Protein AF-A0A3N5EAZ3-F1 (afdb_monomer_lite)

Secondary structure (DSSP, 8-state):
----S-HHHHHH-----SSHHHHHHHT-HHHHHHHHHHHHTTTTSSS-EEEE-SS-EEEE-SS---SHHHHHHHHHHHHHHHHHHSPPPPPS----------S-PBPTTT--B-SS-EEEETTT--EEEHHHHHHHSS--STT-----EE-

pLDDT: mean 86.38, std 12.79, range [47.06, 96.38]

Radius of gyration: 30.39 Å; chains: 1; bounding box: 55×37×75 Å

Structure (mmCIF, N/CA/C/O backbone):
data_AF-A0A3N5EAZ3-F1
#
_entry.id   AF-A0A3N5EAZ3-F1
#
loop_
_atom_site.group_PDB
_atom_site.id
_atom_site.type_symbol
_atom_site.label_atom_id
_atom_site.label_alt_id
_atom_site.label_comp_id
_atom_site.label_asym_id
_atom_site.label_entity_id
_atom_site.label_seq_id
_atom_site.pdbx_PDB_ins_code
_atom_site.Cartn_x
_atom_site.Cartn_y
_atom_site.Cartn_z
_atom_site.occupancy
_atom_site.B_iso_or_equiv
_atom_site.auth_seq_id
_atom_site.auth_comp_id
_atom_site.auth_asym_id
_atom_site.auth_atom_id
_atom_site.pdbx_PDB_model_num
ATOM 1 N N . ASP A 1 1 ? -15.043 -15.998 3.340 1.00 80.94 1 ASP A N 1
ATOM 2 C CA . ASP A 1 1 ? -13.907 -15.137 3.724 1.00 80.94 1 ASP A CA 1
ATOM 3 C C . ASP A 1 1 ? -12.623 -15.699 3.144 1.00 80.94 1 ASP A C 1
ATOM 5 O O . ASP A 1 1 ? -12.626 -16.847 2.710 1.00 80.94 1 ASP A O 1
ATOM 9 N N . LEU A 1 2 ? -11.592 -14.870 3.000 1.00 87.88 2 LEU A N 1
ATOM 10 C CA . LEU A 1 2 ? -10.329 -15.250 2.366 1.00 87.88 2 LEU A CA 1
ATOM 11 C C . LEU A 1 2 ? -9.256 -15.475 3.431 1.00 87.88 2 LEU A C 1
ATOM 13 O O . LEU A 1 2 ? -9.041 -14.597 4.260 1.00 87.88 2 LEU A O 1
ATOM 17 N N . GLU A 1 3 ? -8.562 -16.607 3.351 1.00 90.75 3 GLU A N 1
ATOM 18 C CA . GLU A 1 3 ? -7.376 -16.889 4.164 1.00 90.75 3 GLU A CA 1
ATOM 19 C C . GLU A 1 3 ? -6.119 -16.380 3.453 1.00 90.75 3 GLU A C 1
ATOM 21 O O . GLU A 1 3 ? -5.963 -16.546 2.234 1.00 90.75 3 GLU A O 1
ATOM 26 N N . ILE A 1 4 ? -5.213 -15.759 4.209 1.00 89.38 4 ILE A N 1
ATOM 27 C CA . ILE A 1 4 ? -3.940 -15.244 3.685 1.00 89.38 4 ILE A CA 1
ATOM 28 C C . ILE A 1 4 ? -2.745 -16.132 4.026 1.00 89.38 4 ILE A C 1
ATOM 30 O O . ILE A 1 4 ? -1.647 -15.881 3.517 1.00 89.38 4 ILE A O 1
ATOM 34 N N . GLY A 1 5 ? -2.953 -17.184 4.824 1.00 87.50 5 GLY A N 1
ATOM 35 C CA . GLY A 1 5 ? -1.929 -18.161 5.190 1.00 87.50 5 GLY A CA 1
ATOM 36 C C . GLY A 1 5 ? -1.148 -17.782 6.448 1.00 87.50 5 GLY A C 1
ATOM 37 O O . GLY A 1 5 ? 0.000 -18.198 6.592 1.00 87.50 5 GLY A O 1
ATOM 38 N N . ASP A 1 6 ? -1.746 -16.981 7.334 1.00 91.00 6 ASP A N 1
ATOM 39 C CA . ASP A 1 6 ? -1.253 -16.730 8.693 1.00 91.00 6 ASP A CA 1
ATOM 40 C C . ASP A 1 6 ? -2.361 -17.156 9.669 1.00 91.00 6 ASP A C 1
ATOM 42 O O . ASP A 1 6 ? -3.319 -16.408 9.854 1.00 91.00 6 ASP A O 1
ATOM 46 N N . PRO A 1 7 ? -2.261 -18.343 10.301 1.00 91.69 7 PRO A N 1
ATOM 47 C CA . PRO A 1 7 ? -3.355 -18.897 11.101 1.00 91.69 7 PRO A CA 1
ATOM 48 C C . PRO A 1 7 ? -3.792 -18.013 12.273 1.00 91.69 7 PRO A C 1
ATOM 50 O O . PRO A 1 7 ? -4.956 -18.038 12.667 1.00 91.69 7 PRO A O 1
ATOM 53 N N . ALA A 1 8 ? -2.869 -17.236 12.850 1.00 91.50 8 ALA A N 1
ATOM 54 C CA . ALA A 1 8 ? -3.196 -16.322 13.938 1.00 91.50 8 ALA A CA 1
ATOM 55 C C . ALA A 1 8 ? -3.982 -15.114 13.417 1.00 91.50 8 ALA A C 1
ATOM 57 O O . ALA A 1 8 ? -4.915 -14.654 14.061 1.00 91.50 8 ALA A O 1
ATOM 58 N N . PHE A 1 9 ? -3.618 -14.592 12.248 1.00 92.75 9 PHE A N 1
ATOM 59 C CA . PHE A 1 9 ? -4.344 -13.505 11.607 1.00 92.75 9 PHE A CA 1
ATOM 60 C C . PHE A 1 9 ? -5.702 -13.955 11.060 1.00 92.75 9 PHE A C 1
ATOM 62 O O . PHE A 1 9 ? -6.700 -13.294 11.322 1.00 92.75 9 PHE A O 1
ATOM 69 N N . ASP A 1 10 ? -5.747 -15.086 10.357 1.00 93.06 10 ASP A N 1
ATOM 70 C CA . ASP A 1 10 ? -6.958 -15.629 9.729 1.00 93.06 10 ASP A CA 1
ATOM 71 C C . ASP A 1 10 ? -8.030 -16.011 10.774 1.00 93.06 10 ASP A C 1
ATOM 73 O O . ASP A 1 10 ? -9.223 -16.014 10.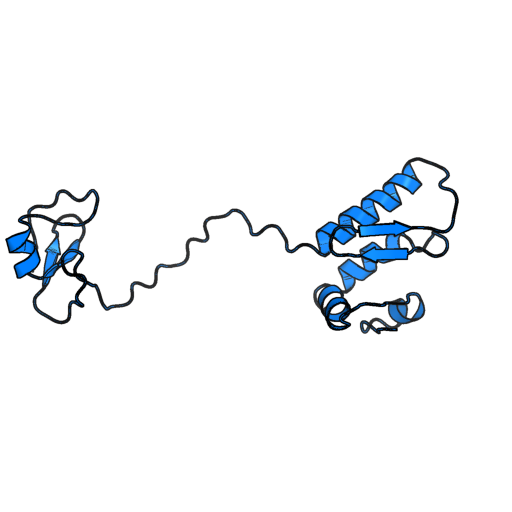477 1.00 93.06 10 ASP A O 1
ATOM 77 N N . LYS A 1 11 ? -7.622 -16.277 12.024 1.00 92.69 11 LYS A N 1
ATOM 78 C CA . LYS A 1 11 ? -8.529 -16.484 13.163 1.00 92.69 11 LYS A CA 1
ATOM 79 C C . LYS A 1 11 ? -9.152 -15.186 13.687 1.00 92.69 11 LYS A C 1
ATOM 81 O O . LYS A 1 11 ? -10.302 -15.196 14.122 1.00 92.69 11 LYS A O 1
ATOM 86 N N . ASP A 1 12 ? -8.385 -14.100 13.689 1.00 91.00 12 ASP A N 1
ATOM 87 C CA . ASP A 1 12 ? -8.757 -12.844 14.350 1.00 91.00 12 ASP A CA 1
ATOM 88 C C . ASP A 1 12 ? -9.409 -11.835 13.386 1.00 91.00 12 ASP A C 1
ATOM 90 O O . ASP A 1 12 ? -10.063 -10.891 13.831 1.00 91.00 12 ASP A O 1
ATOM 94 N N . TYR A 1 13 ? -9.233 -12.010 12.072 1.00 92.75 13 TYR A N 1
ATOM 95 C CA . TYR A 1 13 ? -9.667 -11.056 11.052 1.00 92.75 13 TYR A CA 1
ATOM 96 C C . TYR A 1 13 ? -10.406 -11.736 9.903 1.00 9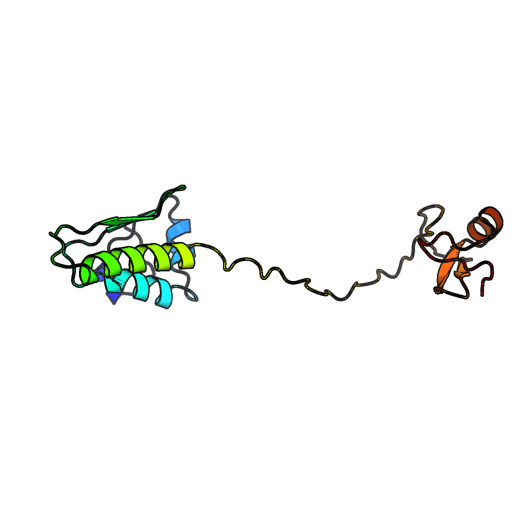2.75 13 TYR A C 1
ATOM 98 O O . TYR A 1 13 ? -10.023 -12.795 9.415 1.00 92.75 13 TYR A O 1
ATOM 106 N N . VAL A 1 14 ? -11.432 -11.051 9.400 1.00 94.00 14 VAL A N 1
ATOM 107 C CA . VAL A 1 14 ? -12.176 -11.460 8.208 1.00 94.00 14 VAL A CA 1
ATOM 108 C C . VAL A 1 14 ? -11.727 -10.624 7.015 1.00 94.00 14 VAL A C 1
ATOM 110 O O . VAL A 1 14 ? -11.914 -9.407 7.003 1.00 94.00 14 VAL A O 1
ATOM 113 N N . ILE A 1 15 ? -11.186 -11.271 5.978 1.00 93.12 15 ILE A N 1
ATOM 114 C CA . ILE A 1 15 ? -10.811 -10.596 4.729 1.00 93.12 15 ILE A CA 1
ATOM 115 C C . ILE A 1 15 ? -11.846 -10.870 3.641 1.00 93.12 15 ILE A C 1
ATOM 117 O O . ILE A 1 15 ? -12.186 -12.016 3.332 1.00 93.12 15 ILE A O 1
ATOM 121 N N . LYS A 1 16 ? -12.297 -9.788 3.003 1.00 93.56 16 LYS A N 1
ATOM 122 C CA . LYS A 1 16 ? -13.174 -9.810 1.830 1.00 93.56 16 LYS A CA 1
ATOM 123 C C . LYS A 1 16 ? -12.558 -8.946 0.738 1.00 93.56 16 LYS A C 1
ATOM 125 O O . LYS A 1 16 ? -12.097 -7.843 1.009 1.00 93.56 16 LYS A O 1
ATOM 130 N N . ALA A 1 17 ? -12.535 -9.454 -0.490 1.00 90.88 17 ALA A N 1
ATOM 131 C CA . ALA A 1 17 ? -12.037 -8.713 -1.641 1.00 90.88 17 ALA A CA 1
ATOM 132 C C . ALA A 1 17 ? -12.724 -9.169 -2.926 1.00 90.88 17 ALA A C 1
ATOM 134 O O . ALA A 1 17 ? -12.919 -10.368 -3.142 1.00 90.88 17 ALA A O 1
ATOM 135 N N . THR A 1 18 ? -13.001 -8.204 -3.799 1.00 88.31 18 THR A N 1
ATOM 136 C CA . THR A 1 18 ? -13.559 -8.429 -5.131 1.00 88.31 18 THR A CA 1
ATOM 137 C C . THR A 1 18 ? -12.706 -7.660 -6.144 1.00 88.31 18 THR A C 1
ATOM 139 O O . THR A 1 18 ? -12.736 -6.432 -6.131 1.00 88.31 18 THR A O 1
ATOM 142 N N . PRO A 1 19 ? -11.922 -8.338 -7.004 1.00 89.50 19 PRO A N 1
ATOM 143 C CA . PRO A 1 19 ? -11.728 -9.789 -7.073 1.00 89.50 19 PRO A CA 1
ATOM 144 C C . PRO A 1 19 ? -10.879 -10.333 -5.907 1.00 89.50 19 PRO A C 1
ATOM 146 O O . PRO A 1 19 ? -10.004 -9.645 -5.383 1.00 89.50 19 PRO A O 1
ATOM 149 N N . SER A 1 20 ? -11.060 -11.609 -5.550 1.00 86.44 20 SER A N 1
ATOM 150 C CA . SER A 1 20 ? -10.310 -12.271 -4.463 1.00 86.44 20 SER A CA 1
ATOM 151 C C . SER A 1 20 ? -8.792 -12.311 -4.692 1.00 86.44 20 SER A C 1
ATOM 153 O O . SER A 1 20 ? -8.011 -12.320 -3.739 1.00 86.44 20 SER A O 1
ATOM 155 N N . ALA A 1 21 ? -8.356 -12.261 -5.956 1.00 84.50 21 ALA A N 1
ATOM 156 C CA . ALA A 1 21 ? -6.950 -12.131 -6.336 1.00 84.50 21 ALA A CA 1
ATOM 157 C C . ALA A 1 21 ? -6.283 -10.872 -5.748 1.00 84.50 21 ALA A C 1
ATOM 159 O O . ALA A 1 21 ? -5.076 -10.874 -5.506 1.00 84.50 21 ALA A O 1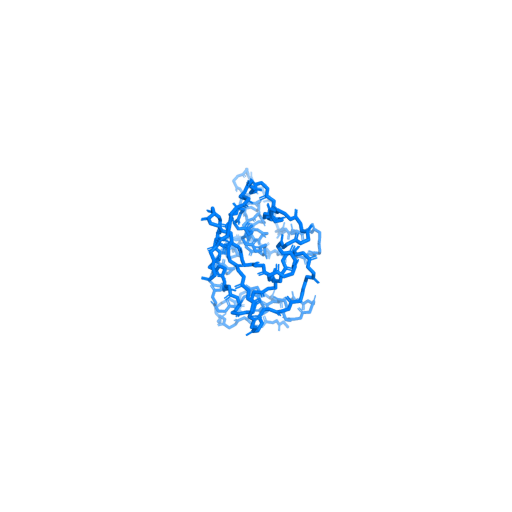
ATOM 160 N N . LEU A 1 22 ? -7.056 -9.813 -5.474 1.00 84.81 22 LEU A N 1
ATOM 161 C CA . LEU A 1 22 ? -6.540 -8.586 -4.878 1.00 84.81 22 LEU A CA 1
ATOM 162 C C . LEU A 1 22 ? -6.032 -8.829 -3.453 1.00 84.81 22 LEU A C 1
ATOM 164 O O . LEU A 1 22 ? -4.904 -8.451 -3.152 1.00 84.81 22 LEU A O 1
ATOM 168 N N . ALA A 1 23 ? -6.796 -9.541 -2.616 1.00 88.12 23 ALA A N 1
ATOM 169 C CA . ALA A 1 23 ? -6.350 -9.899 -1.268 1.00 88.12 23 ALA A CA 1
ATOM 170 C C . ALA A 1 23 ? -5.062 -10.735 -1.301 1.00 88.12 23 ALA A C 1
ATOM 172 O O . ALA A 1 23 ? -4.128 -10.454 -0.557 1.00 88.12 23 ALA A O 1
ATOM 173 N N . ARG A 1 24 ? -4.963 -11.705 -2.222 1.00 86.75 24 ARG A N 1
ATOM 174 C CA . ARG A 1 24 ? -3.753 -12.537 -2.374 1.00 86.75 24 ARG A CA 1
ATOM 175 C C . ARG A 1 24 ? -2.523 -11.733 -2.791 1.00 86.75 24 ARG A C 1
ATOM 177 O O . ARG A 1 24 ? -1.419 -12.053 -2.368 1.00 86.75 24 ARG A O 1
ATOM 184 N N . ARG A 1 25 ? -2.702 -10.696 -3.614 1.00 84.81 25 ARG A N 1
ATOM 185 C CA . ARG A 1 25 ? -1.615 -9.800 -4.032 1.00 84.81 25 ARG A CA 1
ATOM 186 C C . ARG A 1 25 ? -1.172 -8.870 -2.903 1.00 84.81 25 ARG A C 1
ATOM 188 O O . ARG A 1 25 ? 0.020 -8.637 -2.749 1.00 84.81 25 ARG A O 1
ATOM 195 N N . VAL A 1 26 ? -2.124 -8.344 -2.134 1.00 86.25 26 VAL A N 1
ATOM 196 C CA . VAL A 1 26 ? -1.858 -7.472 -0.979 1.00 86.25 26 VAL A CA 1
ATOM 197 C C . VAL A 1 26 ? -1.128 -8.247 0.121 1.00 86.25 26 VAL A C 1
ATOM 199 O O . VAL A 1 26 ? -0.135 -7.763 0.652 1.00 86.25 26 VAL A O 1
ATOM 202 N N . PHE A 1 27 ? -1.560 -9.476 0.407 1.00 89.69 27 PHE A N 1
ATOM 203 C CA . PHE A 1 27 ? -0.969 -10.349 1.425 1.00 89.69 27 PHE A CA 1
ATOM 204 C C . PHE A 1 27 ? -0.082 -11.454 0.828 1.00 89.69 27 PHE A C 1
ATOM 206 O O . PHE A 1 27 ? -0.048 -12.581 1.337 1.00 89.69 27 PHE A O 1
ATOM 213 N N . SER A 1 28 ? 0.646 -11.139 -0.250 1.00 89.50 28 SER A N 1
ATOM 214 C CA . SER A 1 28 ? 1.650 -12.050 -0.808 1.00 89.50 28 SER A CA 1
ATOM 215 C C . SER A 1 28 ? 2.733 -12.361 0.237 1.00 89.50 28 SER A C 1
ATOM 217 O O . SER A 1 28 ? 2.958 -11.532 1.121 1.00 89.50 28 SER A O 1
ATOM 219 N N . PRO A 1 29 ? 3.426 -13.515 0.172 1.00 87.81 29 PRO A N 1
ATOM 220 C CA . PRO A 1 29 ? 4.406 -13.912 1.189 1.00 87.81 29 PRO A CA 1
ATOM 221 C C . PRO A 1 29 ? 5.424 -12.817 1.547 1.00 87.81 29 PRO A C 1
ATOM 223 O O . PRO A 1 29 ? 5.639 -12.557 2.728 1.00 87.81 29 PRO A O 1
ATOM 226 N N . ASP A 1 30 ? 5.943 -12.105 0.544 1.00 87.00 30 ASP A N 1
ATOM 227 C CA . ASP A 1 30 ? 6.956 -11.052 0.724 1.00 87.00 30 ASP A CA 1
ATOM 228 C C . ASP A 1 30 ? 6.415 -9.780 1.400 1.00 87.00 30 ASP A C 1
ATOM 230 O O . ASP A 1 30 ? 7.172 -8.970 1.926 1.00 87.00 30 ASP A O 1
ATOM 234 N N . ARG A 1 31 ? 5.091 -9.586 1.384 1.00 88.69 31 ARG A N 1
ATOM 235 C CA . ARG A 1 31 ? 4.409 -8.365 1.847 1.00 88.69 31 ARG A CA 1
ATOM 236 C C . ARG A 1 31 ? 3.515 -8.591 3.063 1.00 88.69 31 ARG A C 1
ATOM 238 O O . ARG A 1 31 ? 3.109 -7.639 3.730 1.00 88.69 31 ARG A O 1
ATOM 245 N N . ARG A 1 32 ? 3.200 -9.854 3.359 1.00 90.81 32 ARG A N 1
ATOM 246 C CA . ARG A 1 32 ? 2.207 -10.271 4.352 1.00 90.81 32 ARG A CA 1
ATOM 247 C C . ARG A 1 32 ? 2.499 -9.714 5.737 1.00 90.81 32 ARG A C 1
ATOM 249 O O . ARG A 1 32 ? 1.597 -9.170 6.365 1.00 90.81 32 ARG A O 1
ATOM 256 N N . LEU A 1 33 ? 3.746 -9.825 6.198 1.00 91.25 33 LEU A N 1
ATOM 257 C CA . LEU A 1 33 ? 4.143 -9.372 7.534 1.00 91.25 33 LEU A CA 1
ATOM 258 C C . LEU A 1 33 ? 3.896 -7.873 7.725 1.00 91.25 33 LEU A C 1
ATOM 260 O O . LEU A 1 33 ? 3.400 -7.453 8.771 1.00 91.25 33 LEU A O 1
ATOM 264 N N . GLU A 1 34 ? 4.195 -7.068 6.705 1.00 90.69 34 GLU A N 1
ATOM 265 C CA . GLU A 1 34 ? 3.957 -5.631 6.752 1.00 90.69 34 GLU A CA 1
ATOM 266 C C . GLU A 1 34 ? 2.463 -5.297 6.751 1.00 90.69 34 GLU A C 1
ATOM 268 O O . GLU A 1 34 ? 2.016 -4.531 7.608 1.00 90.69 34 GLU A O 1
ATOM 273 N N . GLY A 1 35 ? 1.680 -5.925 5.868 1.00 91.00 35 GLY A N 1
ATOM 274 C CA . GLY A 1 35 ? 0.225 -5.753 5.841 1.00 91.00 35 GLY A CA 1
ATOM 275 C C . GLY A 1 35 ? -0.427 -6.111 7.182 1.00 91.00 35 GLY A C 1
ATOM 276 O O . GLY A 1 35 ? -1.198 -5.324 7.732 1.00 91.00 35 GLY A O 1
ATOM 277 N N . ILE A 1 36 ? -0.050 -7.256 7.764 1.00 93.25 36 ILE A N 1
ATOM 278 C CA . ILE A 1 36 ? -0.524 -7.704 9.084 1.00 93.25 36 ILE A CA 1
ATOM 279 C C . ILE A 1 36 ? -0.150 -6.698 10.176 1.00 93.25 36 ILE A C 1
ATOM 281 O O . ILE A 1 36 ? -0.983 -6.368 11.021 1.00 93.25 36 ILE A O 1
ATOM 285 N N . ARG A 1 37 ? 1.090 -6.193 10.175 1.00 92.69 37 ARG A N 1
ATOM 286 C CA . ARG A 1 37 ? 1.568 -5.213 11.163 1.00 92.69 37 ARG A CA 1
ATOM 287 C C . ARG A 1 37 ? 0.738 -3.930 11.135 1.00 92.69 37 ARG A C 1
ATOM 289 O O . ARG A 1 37 ? 0.419 -3.409 12.201 1.00 92.69 37 ARG A O 1
ATOM 296 N N . ILE A 1 38 ? 0.394 -3.431 9.946 1.00 92.38 38 ILE A N 1
ATOM 297 C CA . ILE A 1 38 ? -0.417 -2.215 9.787 1.00 92.38 38 ILE A CA 1
ATOM 298 C C . ILE A 1 38 ? -1.823 -2.438 10.352 1.00 92.38 38 ILE A C 1
ATOM 300 O O . ILE A 1 38 ? -2.268 -1.655 11.190 1.00 92.38 38 ILE A O 1
ATOM 304 N N . VAL A 1 39 ? -2.485 -3.537 9.974 1.00 92.19 39 VAL A N 1
ATOM 305 C CA . VAL A 1 39 ? -3.844 -3.860 10.446 1.00 92.19 39 VAL A CA 1
ATOM 306 C C . VAL A 1 39 ? -3.871 -4.072 11.963 1.00 92.19 39 VAL A C 1
ATOM 308 O O . VAL A 1 39 ? -4.719 -3.515 12.662 1.00 92.19 39 VAL A O 1
ATOM 311 N N . ARG A 1 40 ? -2.888 -4.798 12.512 1.00 93.38 40 ARG A N 1
ATOM 312 C CA . ARG A 1 40 ? -2.797 -5.086 13.953 1.00 93.38 40 ARG A CA 1
ATOM 313 C C . ARG A 1 40 ? -2.543 -3.855 14.825 1.00 93.38 40 ARG A C 1
ATOM 315 O O . ARG A 1 40 ? -2.722 -3.965 16.037 1.00 93.38 40 ARG A O 1
ATOM 322 N N . ARG A 1 41 ? -2.183 -2.689 14.270 1.00 91.38 41 ARG A N 1
ATOM 323 C CA . ARG A 1 41 ? -2.124 -1.443 15.062 1.00 91.38 41 ARG A CA 1
ATOM 324 C C . ARG A 1 41 ? -3.466 -1.088 15.679 1.00 91.38 41 ARG A C 1
ATOM 326 O O . ARG A 1 41 ? -3.492 -0.509 16.757 1.00 91.38 41 ARG A O 1
ATOM 333 N N . LEU A 1 42 ? -4.560 -1.454 15.015 1.00 92.31 42 LEU A N 1
ATOM 334 C CA . LEU A 1 42 ? -5.902 -1.144 15.491 1.00 92.31 42 LEU A CA 1
ATOM 335 C C . LEU A 1 42 ? -6.514 -2.268 16.334 1.00 92.31 42 LEU A C 1
ATOM 337 O O . LEU A 1 42 ? -7.676 -2.171 16.705 1.00 92.31 42 LEU A O 1
ATOM 341 N N . ARG A 1 43 ? -5.750 -3.310 16.698 1.00 91.50 43 ARG A N 1
ATOM 342 C CA . ARG A 1 43 ? -6.262 -4.466 17.465 1.00 91.50 43 ARG A CA 1
ATOM 343 C C . ARG A 1 43 ? -6.872 -4.104 18.823 1.00 91.50 43 ARG A C 1
ATOM 345 O O . ARG A 1 43 ? -7.610 -4.901 19.383 1.00 91.50 43 ARG A O 1
ATOM 352 N N . SER A 1 44 ? -6.484 -2.963 19.394 1.00 91.00 44 SER A N 1
ATOM 353 C CA . SER A 1 44 ? -7.000 -2.475 20.676 1.00 91.00 44 SER A CA 1
ATOM 354 C C . SER A 1 44 ? -8.350 -1.772 20.548 1.00 91.00 44 SER A C 1
ATOM 356 O O . SER A 1 44 ? -8.960 -1.468 21.568 1.00 91.00 44 SER A O 1
ATOM 358 N N . TYR A 1 45 ? -8.791 -1.481 19.323 1.00 92.94 45 TYR A N 1
ATOM 359 C CA . TYR A 1 45 ? -10.067 -0.833 19.052 1.00 92.94 45 TYR A CA 1
ATOM 360 C C . TYR A 1 45 ? -11.170 -1.874 18.871 1.00 92.94 45 TYR A C 1
ATOM 362 O O . TYR A 1 45 ? -10.919 -3.012 18.472 1.00 92.94 45 TYR A O 1
ATOM 370 N N . VAL A 1 46 ? -12.410 -1.471 19.134 1.00 91.81 46 VAL A N 1
ATOM 371 C CA . VAL A 1 46 ? -13.585 -2.322 18.921 1.00 91.81 46 VAL A CA 1
ATOM 372 C C . VAL A 1 46 ? -13.923 -2.384 17.430 1.00 91.81 46 VAL A C 1
ATOM 374 O O . VAL A 1 46 ? -14.230 -1.361 16.815 1.00 91.81 46 VAL A O 1
ATOM 377 N N . GLU A 1 47 ? -13.878 -3.595 16.871 1.00 90.94 47 GLU A N 1
ATOM 378 C CA . GLU A 1 47 ? -14.242 -3.917 15.481 1.00 90.94 47 GLU A CA 1
ATOM 379 C C . GLU A 1 47 ? -13.629 -2.970 14.425 1.00 90.94 47 GLU A C 1
ATOM 381 O O . GLU A 1 47 ? -14.351 -2.326 13.652 1.00 90.94 47 GLU A O 1
ATOM 386 N N . PRO A 1 48 ? -12.287 -2.857 14.371 1.00 93.94 48 PRO A N 1
ATOM 387 C CA . PRO A 1 48 ? -11.624 -2.015 13.391 1.00 93.94 48 PRO A CA 1
ATOM 388 C C . PRO A 1 48 ? -11.869 -2.557 11.980 1.00 93.94 48 PRO A C 1
ATOM 390 O O . PRO A 1 48 ? -11.644 -3.732 11.693 1.00 93.94 48 PRO A O 1
ATOM 393 N N . THR A 1 49 ? -12.305 -1.685 11.078 1.00 94.38 49 THR A N 1
ATOM 394 C CA . THR A 1 49 ? -12.576 -2.024 9.681 1.00 94.38 49 THR A CA 1
ATOM 395 C C . THR A 1 49 ? -11.690 -1.192 8.768 1.00 94.38 49 THR A C 1
ATOM 397 O O . THR A 1 49 ? -11.691 0.035 8.850 1.00 94.38 49 THR A O 1
ATOM 400 N N . PHE A 1 50 ? -10.974 -1.865 7.868 1.00 93.25 50 PHE A N 1
ATOM 401 C CA . PHE A 1 50 ? -10.303 -1.245 6.729 1.00 93.25 50 PHE A CA 1
ATOM 402 C C . PHE A 1 50 ? -11.138 -1.519 5.485 1.00 93.25 50 PHE A C 1
ATOM 404 O O . PHE A 1 50 ? -11.333 -2.676 5.114 1.00 93.25 50 PHE A O 1
ATOM 411 N N . ASN A 1 51 ? -11.623 -0.462 4.844 1.00 92.25 51 ASN A N 1
ATOM 412 C CA . ASN A 1 51 ? -12.278 -0.552 3.550 1.00 92.25 51 ASN A CA 1
ATOM 413 C C . ASN A 1 51 ? -11.424 0.149 2.495 1.00 92.25 51 ASN A C 1
ATOM 415 O O . ASN A 1 51 ? -10.938 1.258 2.719 1.00 92.25 51 ASN A O 1
ATOM 419 N N . LEU A 1 52 ? -11.239 -0.514 1.360 1.00 88.75 52 LEU A N 1
ATOM 420 C CA . LEU A 1 52 ? -10.495 -0.001 0.221 1.00 88.75 52 LEU A CA 1
ATOM 421 C C . LEU A 1 52 ? -11.408 -0.038 -0.997 1.00 88.75 52 LEU A C 1
ATOM 423 O O . LEU A 1 52 ? -11.871 -1.109 -1.393 1.00 88.75 52 LEU A O 1
ATOM 427 N N . ASP A 1 53 ? -11.591 1.118 -1.617 1.00 87.06 53 ASP A N 1
ATOM 428 C CA . ASP A 1 53 ? -12.198 1.243 -2.935 1.00 87.06 53 ASP A CA 1
ATOM 429 C C . ASP A 1 53 ? -11.209 1.896 -3.920 1.00 87.06 53 ASP A C 1
ATOM 431 O O . ASP A 1 53 ? -10.021 2.057 -3.634 1.00 87.06 53 ASP A O 1
ATOM 435 N N . SER A 1 54 ? -11.669 2.220 -5.129 1.00 83.00 54 SER A N 1
ATOM 436 C CA . SER A 1 54 ? -10.827 2.815 -6.175 1.00 83.00 54 SER A CA 1
ATOM 437 C C . SER A 1 54 ? -10.358 4.249 -5.889 1.00 83.00 54 SER A C 1
ATOM 439 O O . SER A 1 54 ? -9.495 4.749 -6.604 1.00 83.00 54 SER A O 1
ATOM 441 N N . GLN A 1 55 ? -10.951 4.932 -4.912 1.00 87.19 55 GLN A N 1
ATOM 442 C CA . GLN A 1 55 ? -10.730 6.349 -4.613 1.00 87.19 55 GLN A CA 1
ATOM 443 C C . GLN A 1 55 ? -10.259 6.593 -3.179 1.00 87.19 55 GLN A C 1
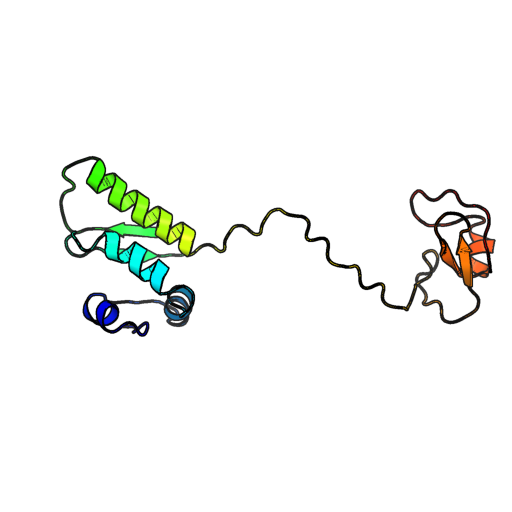ATOM 445 O O . GLN A 1 55 ? -9.629 7.617 -2.917 1.00 87.19 55 GLN A O 1
ATOM 450 N N . SER A 1 56 ? -10.557 5.685 -2.250 1.00 89.25 56 SER A N 1
ATOM 451 C CA . SER A 1 56 ? -10.356 5.922 -0.830 1.00 89.25 56 SER A CA 1
ATOM 452 C C . SER A 1 56 ? -9.911 4.683 -0.054 1.00 89.25 56 SER A C 1
ATOM 454 O O . SER A 1 56 ? -10.261 3.541 -0.363 1.00 89.25 56 SER A O 1
ATOM 456 N N . VAL A 1 57 ? -9.139 4.947 1.002 1.00 91.56 57 VAL A N 1
ATOM 457 C CA . VAL A 1 57 ? -8.933 4.029 2.122 1.00 91.56 57 VAL A CA 1
ATOM 458 C C . VAL A 1 57 ? -9.699 4.603 3.301 1.00 91.56 57 VAL A C 1
ATOM 460 O O . VAL A 1 57 ? -9.377 5.690 3.780 1.00 91.56 57 VAL A O 1
ATOM 463 N N . THR A 1 58 ? -10.694 3.866 3.780 1.00 93.94 58 THR A N 1
ATOM 464 C CA . THR A 1 58 ? -11.480 4.243 4.954 1.00 93.94 58 THR A CA 1
ATOM 465 C C . THR A 1 58 ? -11.132 3.324 6.118 1.00 93.94 58 THR A C 1
ATOM 467 O O . THR A 1 58 ? -11.201 2.101 5.998 1.00 93.94 58 THR A O 1
ATOM 470 N N . VAL A 1 59 ? -10.788 3.920 7.258 1.00 95.31 59 VAL A N 1
ATOM 471 C CA . VAL A 1 59 ? -10.561 3.217 8.524 1.00 95.31 59 VAL A CA 1
ATOM 472 C C . VAL A 1 59 ? -11.659 3.611 9.499 1.00 95.31 59 VAL A C 1
ATOM 474 O O . VAL A 1 59 ? -11.854 4.793 9.768 1.00 95.31 59 VAL A O 1
ATOM 477 N N . MET A 1 60 ? -12.375 2.621 10.023 1.00 94.19 60 MET A N 1
ATOM 478 C CA . MET A 1 60 ? -13.475 2.823 10.968 1.00 94.19 60 MET A CA 1
ATOM 479 C C . MET A 1 60 ? -13.267 1.988 12.223 1.00 94.19 60 MET A C 1
ATOM 481 O O . MET A 1 60 ? -12.757 0.873 12.151 1.00 94.19 60 MET A O 1
ATOM 485 N N . VAL A 1 61 ? -13.714 2.510 13.361 1.00 94.69 61 VAL A N 1
ATOM 486 C CA . VAL A 1 61 ? -13.755 1.807 14.649 1.00 94.69 61 VAL A CA 1
ATOM 487 C C . VAL A 1 61 ? -15.121 2.036 15.289 1.00 94.69 61 VAL A C 1
ATOM 489 O O . VAL A 1 61 ? -15.720 3.096 15.103 1.00 94.69 61 VAL A O 1
ATOM 492 N N . ARG A 1 62 ? -15.631 1.066 16.052 1.00 93.06 62 ARG A N 1
ATOM 493 C CA . ARG A 1 62 ? -16.928 1.170 16.745 1.00 93.06 62 ARG A CA 1
ATOM 494 C C . ARG A 1 62 ? -16.779 1.684 18.177 1.00 93.06 62 ARG A C 1
ATOM 496 O O . ARG A 1 62 ? -17.316 1.106 19.117 1.00 93.06 62 ARG A O 1
ATOM 503 N N . GLN A 1 63 ? -16.032 2.770 18.351 1.00 91.12 63 GLN A N 1
ATOM 504 C CA . GLN A 1 63 ? -15.858 3.421 19.649 1.00 91.12 63 GLN A CA 1
ATOM 505 C C . GLN A 1 63 ? -15.684 4.932 19.503 1.00 91.12 63 GLN A C 1
ATOM 507 O O . GLN A 1 63 ? -15.321 5.426 18.437 1.00 91.12 63 GLN A O 1
ATOM 512 N N . VAL A 1 64 ? -15.917 5.655 20.597 1.00 91.69 64 VAL A N 1
ATOM 513 C CA . VAL A 1 64 ? -15.632 7.090 20.690 1.00 91.69 64 VAL A CA 1
ATOM 514 C C . VAL A 1 64 ? -14.135 7.290 20.900 1.00 91.69 64 VAL A C 1
ATOM 516 O O . VAL A 1 64 ? -13.552 6.649 21.776 1.00 91.69 64 VAL A O 1
ATOM 519 N N . LEU A 1 65 ? -13.541 8.183 20.108 1.00 92.81 65 LEU A N 1
ATOM 520 C CA . LEU A 1 65 ? -12.145 8.583 20.256 1.00 92.81 65 LEU A CA 1
ATOM 521 C C . LEU A 1 65 ? -12.005 9.543 21.438 1.00 92.81 65 LEU A C 1
ATOM 523 O O . LEU A 1 65 ? -12.772 10.501 21.553 1.00 92.81 65 LEU A O 1
ATOM 527 N N . ARG A 1 66 ? -11.048 9.275 22.323 1.00 92.81 66 ARG A N 1
ATOM 528 C CA . ARG A 1 66 ? -10.892 10.006 23.593 1.00 92.81 66 ARG A CA 1
ATOM 529 C C . ARG A 1 66 ? -9.940 11.186 23.498 1.00 92.81 66 ARG A C 1
ATOM 531 O O . ARG A 1 66 ? -10.114 12.166 24.215 1.00 92.81 66 ARG A O 1
ATOM 538 N N . ASP A 1 67 ? -8.943 11.078 22.632 1.00 94.75 67 ASP A N 1
ATOM 539 C CA . ASP A 1 67 ? -7.886 12.066 22.491 1.00 94.75 67 ASP A CA 1
ATOM 540 C C . ASP A 1 67 ? -7.326 12.106 21.060 1.00 94.75 67 ASP A C 1
ATOM 542 O O . ASP A 1 67 ? -7.681 11.313 20.181 1.00 94.75 67 ASP A O 1
ATOM 546 N N . GLU A 1 68 ? -6.440 13.073 20.825 1.00 95.25 68 GLU A N 1
ATOM 547 C CA . GLU A 1 68 ? -5.756 13.257 19.547 1.00 95.25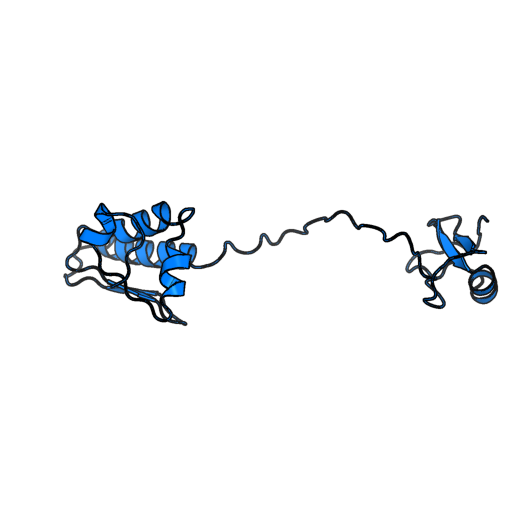 68 GLU A CA 1
ATOM 548 C C . GLU A 1 68 ? -4.855 12.065 19.189 1.00 95.25 68 GLU A C 1
ATOM 550 O O . GLU A 1 68 ? -4.692 11.750 18.013 1.00 95.25 68 GLU A O 1
ATOM 555 N N . THR A 1 69 ? -4.306 11.350 20.174 1.00 94.19 69 THR A N 1
ATOM 556 C CA . THR A 1 69 ? -3.416 10.204 19.929 1.00 94.19 69 THR A CA 1
ATOM 557 C C . THR A 1 69 ? -4.185 9.041 19.309 1.00 94.19 69 THR A C 1
ATOM 559 O O . THR A 1 69 ? -3.699 8.406 18.365 1.00 94.19 69 THR A O 1
ATOM 562 N N . GLU A 1 70 ? -5.404 8.780 19.784 1.00 93.44 70 GLU A N 1
ATOM 563 C CA . GLU A 1 70 ? -6.295 7.787 19.183 1.00 93.44 70 GLU A CA 1
ATOM 564 C C . GLU A 1 70 ? -6.645 8.169 17.737 1.00 93.44 70 GLU A C 1
ATOM 566 O O . GLU A 1 70 ? -6.464 7.362 16.821 1.00 93.44 70 GLU A O 1
ATOM 571 N N . LEU A 1 71 ? -7.036 9.426 17.496 1.00 93.62 71 LEU A N 1
ATOM 572 C CA . LEU A 1 71 ? -7.318 9.924 16.145 1.00 93.62 71 LEU A CA 1
ATOM 573 C C . LEU A 1 71 ? -6.105 9.781 15.213 1.00 93.62 71 LEU A C 1
ATOM 575 O O . LEU A 1 71 ? -6.218 9.254 14.102 1.00 93.62 71 LEU A O 1
ATOM 579 N N . MET A 1 72 ? -4.926 10.185 15.678 1.00 95.56 72 MET A N 1
ATOM 580 C CA . MET A 1 72 ? -3.685 10.069 14.917 1.00 95.56 72 MET A CA 1
ATOM 581 C C . MET A 1 72 ? -3.296 8.613 14.663 1.00 95.56 72 MET A C 1
ATOM 583 O O . MET A 1 72 ? -2.695 8.310 13.632 1.00 95.56 72 MET A O 1
ATOM 587 N N . THR A 1 73 ? -3.669 7.685 15.545 1.00 94.19 73 THR A N 1
ATOM 588 C CA . THR A 1 73 ? -3.464 6.248 15.323 1.00 94.19 73 THR A CA 1
ATOM 589 C C . THR A 1 73 ? -4.275 5.755 14.124 1.00 94.19 73 THR A C 1
ATOM 591 O O . THR A 1 73 ? -3.726 5.050 13.274 1.00 94.19 73 THR A O 1
ATOM 594 N N . LEU A 1 74 ? -5.541 6.172 14.002 1.00 94.38 74 LEU A N 1
ATOM 595 C CA . LEU A 1 74 ? -6.389 5.840 12.851 1.00 94.38 74 LEU A CA 1
ATOM 596 C C . LEU A 1 74 ? -5.840 6.453 11.557 1.00 94.38 74 LEU A C 1
ATOM 598 O O . LEU A 1 74 ? -5.706 5.748 10.556 1.00 94.38 74 LEU A O 1
ATOM 602 N N . ILE A 1 75 ? -5.461 7.735 11.589 1.00 94.31 75 ILE A N 1
ATOM 603 C CA . ILE A 1 75 ? -4.898 8.446 10.428 1.00 94.31 75 ILE A CA 1
ATOM 604 C C . ILE A 1 75 ? -3.609 7.772 9.951 1.00 94.31 75 ILE A C 1
ATOM 606 O O . ILE A 1 75 ? -3.451 7.492 8.762 1.00 94.31 75 ILE A O 1
ATOM 610 N N . ASN A 1 76 ? -2.694 7.463 10.870 1.00 94.62 76 ASN A N 1
ATOM 611 C CA . ASN A 1 76 ? -1.435 6.807 10.530 1.00 94.62 76 ASN A CA 1
ATOM 612 C C . ASN A 1 76 ? -1.653 5.377 10.021 1.00 94.62 76 ASN A C 1
ATOM 614 O O . ASN A 1 76 ? -0.936 4.942 9.124 1.00 94.62 76 ASN A O 1
ATOM 618 N N . ALA A 1 77 ? -2.633 4.644 10.556 1.00 93.94 77 ALA A N 1
ATOM 619 C CA . ALA A 1 77 ? -2.984 3.322 10.046 1.00 93.94 77 ALA A CA 1
ATOM 620 C C . ALA A 1 77 ? -3.541 3.396 8.614 1.00 93.94 77 ALA A C 1
ATOM 622 O O . ALA A 1 77 ? -3.101 2.631 7.758 1.00 93.94 77 ALA A O 1
ATOM 623 N N . ALA A 1 78 ? -4.439 4.348 8.331 1.00 93.50 78 ALA A N 1
ATOM 624 C CA . ALA A 1 78 ? -4.972 4.581 6.989 1.00 93.50 78 ALA A CA 1
ATOM 625 C C . ALA A 1 78 ? -3.866 4.970 5.996 1.00 93.50 78 ALA A C 1
ATOM 627 O O . ALA A 1 78 ? -3.757 4.375 4.924 1.00 93.50 78 ALA A O 1
ATOM 628 N N . ARG A 1 79 ? -3.008 5.926 6.376 1.00 92.88 79 ARG A N 1
ATOM 629 C CA . ARG A 1 79 ? -1.887 6.399 5.553 1.00 92.88 79 ARG A CA 1
ATOM 630 C C . ARG A 1 79 ? -0.900 5.282 5.246 1.00 92.88 79 ARG A C 1
ATOM 632 O O . ARG A 1 79 ? -0.537 5.098 4.090 1.00 92.88 79 ARG A O 1
ATOM 639 N N . ASP A 1 80 ? -0.464 4.546 6.264 1.00 92.50 80 ASP A N 1
ATOM 640 C CA . ASP A 1 80 ? 0.528 3.489 6.085 1.00 92.50 80 ASP A CA 1
ATOM 641 C C . ASP A 1 80 ? -0.061 2.328 5.267 1.00 92.50 80 ASP A C 1
ATOM 643 O O . ASP A 1 80 ? 0.641 1.753 4.439 1.00 92.50 80 ASP A O 1
ATOM 647 N N . PHE A 1 81 ? -1.358 2.026 5.420 1.00 91.75 81 PHE A N 1
ATOM 648 C CA . PHE A 1 81 ? -2.036 1.040 4.575 1.00 91.75 81 PHE A CA 1
ATOM 649 C C . PHE A 1 81 ? -2.139 1.509 3.119 1.00 91.75 81 PHE A C 1
ATOM 651 O O . PHE A 1 81 ? -1.835 0.745 2.208 1.00 91.75 81 PHE A O 1
ATOM 658 N N . ALA A 1 82 ? -2.496 2.774 2.880 1.00 89.81 82 ALA A N 1
ATOM 659 C CA . ALA A 1 82 ? -2.520 3.351 1.537 1.00 89.81 82 ALA A CA 1
ATOM 660 C C . ALA A 1 82 ? -1.126 3.336 0.886 1.00 89.81 82 ALA A C 1
ATOM 662 O O . ALA A 1 82 ? -0.979 2.883 -0.247 1.00 89.81 82 ALA A O 1
ATOM 663 N N . ALA A 1 83 ? -0.095 3.763 1.620 1.00 87.62 83 ALA A N 1
ATOM 664 C CA . ALA A 1 83 ? 1.291 3.749 1.158 1.00 87.62 83 ALA A CA 1
ATOM 665 C C . ALA A 1 83 ? 1.788 2.329 0.869 1.00 87.62 83 ALA A C 1
ATOM 667 O O . ALA A 1 83 ? 2.490 2.120 -0.112 1.00 87.62 83 ALA A O 1
ATOM 668 N N . PHE A 1 84 ? 1.385 1.350 1.682 1.00 87.94 84 PHE A N 1
ATOM 669 C CA . PHE A 1 84 ? 1.661 -0.057 1.425 1.00 87.94 84 PHE A CA 1
ATOM 670 C C . PHE A 1 84 ? 1.025 -0.518 0.110 1.00 87.94 84 PHE A C 1
ATOM 672 O O . PHE A 1 84 ? 1.672 -1.202 -0.674 1.00 87.94 84 PHE A O 1
ATOM 679 N N . LEU A 1 85 ? -0.235 -0.169 -0.159 1.00 85.38 85 LEU A N 1
ATOM 680 C CA . LEU A 1 85 ? -0.937 -0.601 -1.373 1.00 85.38 85 LEU A CA 1
ATOM 681 C C . LEU A 1 85 ? -0.360 0.004 -2.653 1.00 85.38 85 LEU A C 1
ATOM 683 O O . LEU A 1 85 ? -0.353 -0.664 -3.692 1.00 85.38 85 LEU A O 1
ATOM 687 N N . LEU A 1 86 ? 0.109 1.245 -2.579 1.00 78.81 86 LEU A N 1
ATOM 688 C CA . LEU A 1 86 ? 0.749 1.914 -3.698 1.00 78.81 86 LEU A CA 1
ATOM 689 C C . LEU A 1 86 ? 2.126 1.277 -3.949 1.00 78.81 86 LEU A C 1
ATOM 691 O O . LEU A 1 86 ? 2.877 1.043 -3.001 1.00 78.81 86 LEU A O 1
ATOM 695 N N . PRO A 1 87 ? 2.492 0.972 -5.208 1.00 65.31 87 PRO A N 1
ATOM 696 C CA . PRO A 1 87 ? 3.882 0.661 -5.501 1.00 65.31 87 PRO A CA 1
ATOM 697 C C . PRO A 1 87 ? 4.741 1.834 -5.009 1.00 65.31 87 PRO A C 1
ATOM 699 O O . PRO A 1 87 ? 4.291 2.984 -5.117 1.00 65.31 87 PRO A O 1
ATOM 702 N N . PRO A 1 88 ? 5.951 1.579 -4.470 1.00 58.84 88 PRO A N 1
ATOM 703 C CA . PRO A 1 88 ? 6.867 2.669 -4.177 1.00 58.84 88 PRO A CA 1
ATOM 704 C C . PRO A 1 88 ? 6.945 3.529 -5.439 1.00 58.84 88 PRO A C 1
ATOM 706 O O . PRO A 1 88 ? 6.986 2.951 -6.535 1.00 58.84 88 PRO A O 1
ATOM 709 N N . PRO A 1 89 ? 6.879 4.870 -5.322 1.00 54.31 89 PRO A N 1
ATOM 710 C CA . PRO A 1 89 ? 6.993 5.724 -6.490 1.00 54.31 89 PRO A CA 1
ATOM 711 C C . PRO A 1 89 ? 8.210 5.231 -7.256 1.00 54.31 89 PRO A C 1
ATOM 713 O O . PRO A 1 89 ? 9.280 5.093 -6.654 1.00 54.31 89 PRO A O 1
ATOM 716 N N . ALA A 1 90 ? 8.011 4.852 -8.528 1.00 53.50 90 ALA A N 1
ATOM 717 C CA . ALA A 1 90 ? 9.112 4.451 -9.387 1.00 53.50 90 ALA A CA 1
ATOM 718 C C . ALA A 1 90 ? 10.168 5.523 -9.180 1.00 53.50 90 ALA A C 1
ATOM 720 O O . ALA A 1 90 ? 9.842 6.703 -9.347 1.00 53.50 90 ALA A O 1
ATOM 721 N N . ALA A 1 91 ? 11.337 5.132 -8.660 1.00 52.16 91 ALA A N 1
ATOM 722 C CA . ALA A 1 91 ? 12.371 6.090 -8.329 1.00 52.16 91 ALA A CA 1
ATOM 723 C C . ALA A 1 91 ? 12.490 6.998 -9.548 1.00 52.16 91 ALA A C 1
ATOM 725 O O . ALA A 1 91 ? 12.729 6.501 -10.650 1.00 52.16 91 ALA A O 1
ATOM 726 N N . ILE A 1 92 ? 12.191 8.291 -9.385 1.00 49.38 92 ILE A N 1
ATOM 727 C CA . ILE A 1 92 ? 12.409 9.262 -10.450 1.00 49.38 92 ILE A CA 1
ATOM 728 C C . ILE A 1 92 ? 13.926 9.315 -10.567 1.00 49.38 92 ILE A C 1
ATOM 730 O O . ILE A 1 92 ? 14.615 10.014 -9.834 1.00 49.38 92 ILE A O 1
ATOM 734 N N . GLY A 1 93 ? 14.440 8.426 -11.395 1.00 57.50 93 GLY A N 1
ATOM 735 C CA . GLY A 1 93 ? 15.827 8.053 -11.481 1.00 57.50 93 GLY A CA 1
ATOM 736 C C . GLY A 1 93 ? 16.020 7.549 -12.890 1.00 57.50 93 GLY A C 1
ATOM 737 O O . GLY A 1 93 ? 15.298 6.671 -13.363 1.00 57.50 93 GLY A O 1
ATOM 738 N N . ILE A 1 94 ? 16.960 8.165 -13.590 1.00 56.88 94 ILE A N 1
ATOM 739 C CA . ILE A 1 94 ? 17.386 7.696 -14.898 1.00 56.88 94 ILE A CA 1
ATOM 740 C C . ILE A 1 94 ? 18.045 6.343 -14.646 1.00 56.88 94 ILE A C 1
ATOM 742 O O . ILE A 1 94 ? 19.154 6.278 -14.118 1.00 56.88 94 ILE A O 1
ATOM 746 N N . VAL A 1 95 ? 17.348 5.258 -14.978 1.00 56.03 95 VAL A N 1
ATOM 747 C CA . VAL A 1 95 ? 17.983 3.948 -15.068 1.00 56.03 95 VAL A CA 1
ATOM 748 C C . VAL A 1 95 ? 18.860 4.010 -16.311 1.00 56.03 95 VAL A C 1
ATOM 750 O O . VAL A 1 95 ? 18.368 3.969 -17.437 1.00 56.03 95 VAL A O 1
ATOM 753 N N . LEU A 1 96 ? 20.164 4.194 -16.109 1.00 54.97 96 LEU A N 1
ATOM 754 C CA . LEU A 1 96 ? 21.159 4.011 -17.159 1.00 54.97 96 LEU A CA 1
ATOM 755 C C . LEU A 1 96 ? 21.246 2.508 -17.441 1.00 54.97 96 LEU A C 1
ATOM 757 O O . LEU A 1 96 ? 22.091 1.809 -16.890 1.00 54.97 96 LEU A O 1
ATOM 761 N N . GLU A 1 97 ? 20.322 1.996 -18.251 1.00 51.41 97 GLU A N 1
ATOM 762 C CA . GLU A 1 97 ? 20.488 0.680 -18.856 1.00 51.41 97 GLU A CA 1
ATOM 763 C C . GLU A 1 97 ? 21.663 0.723 -19.836 1.00 51.41 97 GLU A C 1
ATOM 765 O O . GLU A 1 97 ? 21.857 1.696 -20.574 1.00 51.41 97 GLU A O 1
ATOM 770 N N . GLU A 1 98 ? 22.452 -0.350 -19.862 1.00 49.53 98 GLU A N 1
ATOM 771 C CA . GLU A 1 98 ? 23.435 -0.542 -20.919 1.00 49.53 98 GLU A CA 1
ATOM 772 C C . GLU A 1 98 ? 22.694 -0.626 -22.254 1.00 49.53 98 GLU A C 1
ATOM 774 O O . GLU A 1 98 ? 21.968 -1.586 -22.528 1.00 49.53 98 GLU A O 1
ATOM 779 N N . VAL A 1 99 ? 22.883 0.388 -23.101 1.00 52.06 99 VAL A N 1
ATOM 780 C CA . VAL A 1 99 ? 22.413 0.358 -24.484 1.00 52.06 99 VAL A CA 1
ATOM 781 C C . VAL A 1 99 ? 23.071 -0.842 -25.155 1.00 52.06 99 VAL A C 1
ATOM 783 O O . VAL A 1 99 ? 24.236 -0.796 -25.553 1.00 52.06 99 VAL A O 1
ATOM 786 N N . ARG A 1 100 ? 22.318 -1.935 -25.299 1.00 47.06 100 ARG A N 1
ATOM 787 C CA . ARG A 1 100 ? 22.701 -3.043 -26.170 1.00 47.06 100 ARG A CA 1
ATOM 788 C C . ARG A 1 100 ? 22.641 -2.518 -27.595 1.00 47.06 100 ARG A C 1
ATOM 790 O O . ARG A 1 100 ? 21.588 -2.534 -28.232 1.00 47.06 100 ARG A O 1
ATOM 797 N N . VAL A 1 101 ? 23.774 -2.017 -28.082 1.00 50.81 101 VAL A N 1
ATOM 798 C CA . VAL A 1 101 ? 23.954 -1.673 -29.490 1.00 50.81 101 VAL A CA 1
ATOM 799 C C . VAL A 1 101 ? 23.769 -2.969 -30.271 1.00 50.81 101 VAL A C 1
ATOM 801 O O . VAL A 1 101 ? 24.670 -3.801 -30.353 1.00 50.81 101 VAL A O 1
ATOM 804 N N . SER A 1 102 ? 22.560 -3.179 -30.791 1.00 49.94 102 SER A N 1
ATOM 805 C CA . SER A 1 102 ? 22.288 -4.281 -31.705 1.00 49.94 102 SER A CA 1
ATOM 806 C C . SER A 1 102 ? 23.238 -4.125 -32.888 1.00 49.94 102 SER A C 1
ATOM 808 O O . SER A 1 102 ? 23.302 -3.054 -33.489 1.00 49.94 102 SER A O 1
ATOM 810 N N . GLY A 1 103 ? 24.006 -5.172 -33.202 1.00 52.72 103 GLY A N 1
ATOM 811 C CA . GLY A 1 103 ? 25.097 -5.167 -34.188 1.00 52.72 103 GLY A CA 1
ATOM 812 C C . GLY A 1 103 ? 24.699 -4.886 -35.645 1.00 52.72 103 GLY A C 1
ATOM 813 O O . GLY A 1 103 ? 25.495 -5.127 -36.545 1.00 52.72 103 GLY A O 1
ATOM 814 N N . ALA A 1 104 ? 23.494 -4.375 -35.891 1.00 57.03 104 ALA A N 1
ATOM 815 C CA . ALA A 1 104 ? 23.019 -3.899 -37.179 1.00 57.03 104 ALA A CA 1
ATOM 816 C C . ALA A 1 104 ? 22.928 -2.368 -37.134 1.00 57.03 104 ALA A C 1
ATOM 818 O O . ALA A 1 104 ? 21.860 -1.796 -36.921 1.00 57.03 104 ALA A O 1
ATOM 819 N N . ALA A 1 105 ? 24.067 -1.691 -37.291 1.00 74.12 105 ALA A N 1
ATOM 820 C CA . ALA A 1 105 ? 24.058 -0.243 -37.448 1.00 74.12 105 ALA A CA 1
ATOM 821 C C . ALA A 1 105 ? 23.306 0.110 -38.743 1.00 74.12 105 ALA A C 1
ATOM 823 O O . ALA A 1 105 ? 23.668 -0.353 -39.825 1.00 74.12 105 ALA A O 1
ATOM 824 N N . ALA A 1 106 ? 22.242 0.900 -38.630 1.00 87.31 106 ALA A N 1
ATOM 825 C CA . ALA A 1 106 ? 21.547 1.473 -39.775 1.00 87.31 106 ALA A CA 1
ATOM 826 C C . ALA A 1 106 ? 22.230 2.775 -40.204 1.00 87.31 106 ALA A C 1
ATOM 828 O O . ALA A 1 106 ? 22.773 3.512 -39.377 1.00 87.31 106 ALA A O 1
ATOM 829 N N . CYS A 1 107 ? 22.190 3.088 -41.498 1.00 89.81 107 CYS A N 1
ATOM 830 C CA . CYS A 1 107 ? 22.690 4.370 -41.975 1.00 89.81 107 CYS A CA 1
ATOM 831 C C . CYS A 1 107 ? 21.795 5.508 -41.495 1.00 89.81 107 CYS A C 1
ATOM 833 O O . CYS A 1 107 ? 20.606 5.492 -41.800 1.00 89.81 107 CYS A O 1
ATOM 835 N N . PRO A 1 108 ? 22.341 6.538 -40.824 1.00 90.62 108 PRO A N 1
ATOM 836 C CA . PRO A 1 108 ? 21.544 7.672 -40.358 1.00 90.62 108 PRO A CA 1
ATOM 837 C C . PRO A 1 108 ? 20.980 8.529 -41.504 1.00 90.62 108 PRO A C 1
ATOM 839 O O . PRO A 1 108 ? 20.195 9.435 -41.252 1.00 90.62 108 PRO A O 1
ATOM 842 N N . VAL A 1 109 ? 21.391 8.274 -42.752 1.00 92.50 109 VAL A N 1
ATOM 843 C CA . VAL A 1 109 ? 20.900 8.974 -43.946 1.00 92.50 109 VAL A CA 1
ATOM 844 C C . VAL A 1 109 ? 19.737 8.222 -44.595 1.00 92.50 109 VAL A C 1
ATOM 846 O O . VAL A 1 109 ? 18.711 8.829 -44.872 1.00 92.50 109 VAL A O 1
ATOM 849 N N . CYS A 1 110 ? 19.877 6.913 -44.841 1.00 92.00 110 CYS A N 1
ATOM 850 C CA . CYS A 1 110 ? 18.865 6.133 -45.568 1.00 92.00 110 CYS A CA 1
ATOM 851 C C . CYS A 1 110 ? 18.067 5.141 -44.708 1.00 92.00 110 CYS A C 1
ATOM 853 O O . CYS A 1 110 ? 17.110 4.552 -45.196 1.00 92.00 110 CYS A O 1
ATOM 855 N N . GLY A 1 111 ? 18.456 4.915 -43.452 1.00 88.62 111 GLY A N 1
ATOM 856 C CA . GLY A 1 111 ? 17.809 3.963 -42.543 1.00 88.62 111 GLY A CA 1
ATOM 857 C C . GLY A 1 111 ? 18.103 2.484 -42.826 1.00 88.62 111 GLY A C 1
ATOM 858 O O . GLY A 1 111 ? 17.710 1.630 -42.036 1.00 88.62 111 GLY A O 1
ATOM 859 N N . THR A 1 112 ? 18.811 2.154 -43.910 1.00 89.12 112 THR A N 1
ATOM 860 C CA . THR A 1 112 ? 19.117 0.765 -44.287 1.00 89.12 112 THR A CA 1
ATOM 861 C C . THR A 1 112 ? 20.267 0.181 -43.462 1.00 89.12 112 THR A C 1
ATOM 863 O O . THR A 1 112 ? 21.219 0.887 -43.116 1.00 89.12 112 THR A O 1
ATOM 866 N N . SER A 1 113 ? 20.188 -1.122 -43.174 1.00 86.44 113 SER A N 1
ATOM 867 C CA . SER A 1 113 ? 21.220 -1.895 -42.469 1.00 86.44 113 SER A CA 1
ATOM 868 C C . SER A 1 113 ? 22.564 -1.895 -43.205 1.00 86.44 113 SER A C 1
ATOM 870 O O . SER A 1 113 ? 22.614 -2.082 -44.421 1.00 86.44 113 SER A O 1
ATOM 872 N N . MET A 1 114 ? 23.656 -1.736 -42.457 1.00 81.69 114 MET A N 1
ATOM 873 C CA . MET A 1 114 ? 25.022 -1.767 -42.979 1.00 81.69 114 MET A CA 1
ATOM 874 C C . MET A 1 114 ? 25.594 -3.176 -42.950 1.00 81.69 114 MET A C 1
ATOM 876 O O . MET A 1 114 ? 26.188 -3.605 -41.962 1.00 81.69 114 MET A O 1
ATOM 880 N N . SER A 1 115 ? 25.440 -3.902 -44.052 1.00 72.31 115 SER A N 1
ATOM 881 C CA . SER A 1 115 ? 25.999 -5.248 -44.187 1.00 72.31 115 SER A CA 1
ATOM 882 C C . SER A 1 115 ? 27.386 -5.262 -44.842 1.00 72.31 115 SER A C 1
ATOM 884 O O . SER A 1 115 ? 28.194 -6.121 -44.492 1.00 72.31 115 SER A O 1
ATOM 886 N N . ARG A 1 116 ? 27.696 -4.326 -45.760 1.00 70.19 116 ARG A N 1
ATOM 887 C CA . ARG A 1 116 ? 28.994 -4.182 -46.462 1.00 70.19 116 ARG A CA 1
ATOM 888 C C . ARG A 1 116 ? 29.199 -2.742 -46.957 1.00 70.19 116 ARG A C 1
ATOM 890 O O . ARG A 1 116 ? 28.225 -2.040 -47.195 1.00 70.19 116 ARG A O 1
ATOM 897 N N . GLY A 1 117 ? 30.455 -2.325 -47.150 1.00 75.38 117 GLY A N 1
ATOM 898 C CA . GLY A 1 117 ? 30.787 -1.068 -47.842 1.00 75.38 117 GLY A CA 1
ATOM 899 C C . GLY A 1 117 ? 30.330 0.203 -47.117 1.00 75.38 117 GLY A C 1
ATOM 900 O O . GLY A 1 117 ? 29.579 1.008 -47.670 1.00 75.38 117 GLY A O 1
ATOM 901 N N . PHE A 1 118 ? 30.776 0.392 -45.875 1.00 88.81 118 PHE A N 1
ATOM 902 C CA . PHE A 1 118 ? 30.489 1.592 -45.091 1.00 88.81 118 PHE A CA 1
ATOM 903 C C . PHE A 1 118 ? 31.785 2.311 -44.705 1.00 88.81 118 PHE A C 1
ATOM 905 O O . PHE A 1 118 ? 32.843 1.701 -44.604 1.00 88.81 118 PHE A O 1
ATOM 912 N N . VAL A 1 119 ? 31.674 3.612 -44.469 1.00 92.94 119 VAL A N 1
ATOM 913 C CA . VAL A 1 119 ? 32.724 4.467 -43.917 1.00 92.94 119 VAL A CA 1
ATOM 914 C C . VAL A 1 119 ? 32.300 4.936 -42.532 1.00 92.94 119 VAL A C 1
ATOM 916 O O . VAL A 1 119 ? 31.111 4.962 -42.210 1.00 92.94 119 VAL A O 1
ATOM 919 N N . ARG A 1 120 ? 33.245 5.330 -41.686 1.00 93.12 120 ARG A N 1
ATOM 920 C CA . ARG A 1 120 ? 32.960 5.909 -40.369 1.00 93.12 120 ARG A CA 1
ATOM 921 C C . ARG A 1 120 ? 33.418 7.352 -40.326 1.00 93.12 120 ARG A C 1
ATOM 923 O O . ARG A 1 120 ? 34.524 7.659 -40.757 1.00 93.12 120 ARG A O 1
ATOM 930 N N . CYS A 1 121 ? 32.597 8.223 -39.745 1.00 94.62 121 CYS A N 1
ATOM 931 C CA . CYS A 1 121 ? 33.017 9.588 -39.442 1.00 94.62 121 CYS A CA 1
ATOM 932 C C . CYS A 1 121 ? 34.299 9.561 -38.595 1.00 94.62 121 CYS A C 1
ATOM 934 O O . CYS A 1 121 ? 34.354 8.854 -37.586 1.00 94.62 121 CYS A O 1
ATOM 936 N N . GLU A 1 122 ? 35.310 10.342 -38.975 1.00 96.06 122 GLU A N 1
ATOM 937 C CA . GLU A 1 122 ? 36.565 10.429 -38.218 1.00 96.06 122 GLU A CA 1
ATOM 938 C C . GLU A 1 122 ? 36.320 10.948 -36.787 1.00 96.06 122 GLU A C 1
ATOM 940 O O . GLU A 1 122 ? 36.934 10.470 -35.839 1.00 96.06 122 GLU A O 1
ATOM 945 N N . SER A 1 123 ? 35.355 11.862 -36.613 1.00 94.56 123 SER A N 1
ATOM 946 C CA . SER A 1 123 ? 35.078 12.521 -35.329 1.00 94.56 123 SER A CA 1
ATOM 947 C C . SER A 1 123 ? 34.219 11.697 -34.365 1.00 94.56 123 SER A C 1
ATOM 949 O O . SER A 1 123 ? 34.556 11.583 -33.193 1.00 94.56 123 SER A O 1
ATOM 951 N N . CYS A 1 124 ? 33.082 11.156 -34.819 1.00 92.75 124 CYS A N 1
ATOM 952 C CA . CYS A 1 124 ? 32.110 10.482 -33.937 1.00 92.75 124 CYS A CA 1
ATOM 953 C C . CYS A 1 124 ? 31.975 8.979 -34.193 1.00 92.75 124 CYS A C 1
ATOM 955 O O . CYS A 1 124 ? 31.168 8.318 -33.544 1.00 92.75 124 CYS A O 1
ATOM 957 N N . ARG A 1 125 ? 32.717 8.438 -35.168 1.00 92.25 125 ARG A N 1
ATOM 958 C CA . ARG A 1 125 ? 32.700 7.023 -35.574 1.00 92.25 125 ARG A CA 1
ATOM 959 C C . ARG A 1 125 ? 31.346 6.489 -36.046 1.00 92.25 125 ARG A C 1
ATOM 961 O O . ARG A 1 125 ? 31.264 5.305 -36.368 1.00 92.25 125 ARG A O 1
ATOM 968 N N . THR A 1 126 ? 30.319 7.339 -36.166 1.00 91.19 126 THR A N 1
ATOM 969 C CA . THR A 1 126 ? 29.028 6.937 -36.729 1.00 91.19 126 THR A CA 1
ATOM 970 C C . THR A 1 126 ? 29.246 6.397 -38.143 1.00 91.19 126 THR A C 1
ATOM 972 O O . THR A 1 126 ? 29.851 7.090 -38.976 1.00 91.19 126 THR A O 1
ATOM 975 N N . PRO A 1 127 ? 28.789 5.171 -38.429 1.00 92.19 127 PRO A N 1
ATOM 976 C CA . PRO A 1 127 ? 28.977 4.580 -39.735 1.00 92.19 127 PRO A CA 1
ATOM 977 C C . PRO A 1 127 ? 27.959 5.153 -40.738 1.00 92.19 127 PRO A C 1
ATOM 979 O O . PRO A 1 127 ? 26.854 5.551 -40.372 1.00 92.19 127 PRO A O 1
ATOM 982 N N . HIS A 1 128 ? 28.352 5.242 -42.005 1.00 92.31 128 HIS A N 1
ATOM 983 C CA . HIS A 1 128 ? 27.560 5.724 -43.141 1.00 92.31 128 HIS A CA 1
ATOM 984 C C . HIS A 1 128 ? 27.846 4.822 -44.346 1.00 92.31 128 HIS A C 1
ATOM 986 O O . HIS A 1 128 ? 28.976 4.365 -44.502 1.00 92.31 128 HIS A O 1
ATOM 992 N N . HIS A 1 129 ? 26.882 4.590 -45.240 1.00 93.25 129 HIS A N 1
ATOM 993 C CA . HIS A 1 129 ? 27.236 4.041 -46.553 1.00 93.25 129 HIS A CA 1
ATOM 994 C C . HIS A 1 129 ? 28.159 5.017 -47.279 1.00 93.25 129 HIS A C 1
ATOM 996 O O . HIS A 1 129 ? 27.990 6.232 -47.144 1.00 93.25 129 HIS A O 1
ATOM 1002 N N . HIS A 1 130 ? 29.102 4.495 -48.065 1.00 92.69 130 HIS A N 1
ATOM 1003 C CA . HIS A 1 130 ? 30.005 5.337 -48.850 1.00 92.69 130 HIS A CA 1
ATOM 1004 C C . HIS A 1 130 ? 29.223 6.327 -49.733 1.00 92.69 130 HIS A C 1
ATOM 1006 O O . HIS A 1 130 ? 29.503 7.521 -49.727 1.00 92.69 130 HIS A O 1
ATOM 1012 N N . GLU A 1 131 ? 28.167 5.859 -50.402 1.00 93.06 131 GLU A N 1
ATOM 1013 C CA . GLU A 1 131 ? 27.292 6.690 -51.241 1.00 93.06 131 GLU A CA 1
ATOM 1014 C C . GLU A 1 131 ? 26.567 7.782 -50.444 1.00 93.06 131 GLU A C 1
ATOM 1016 O O . GLU A 1 131 ? 26.559 8.945 -50.843 1.00 93.06 131 GLU A O 1
ATOM 1021 N N . CYS A 1 132 ? 26.003 7.435 -49.283 1.00 94.50 132 CYS A N 1
ATOM 1022 C CA . CYS A 1 132 ? 25.335 8.403 -48.414 1.00 94.50 132 CYS A CA 1
ATOM 1023 C C . CYS A 1 132 ? 26.308 9.460 -47.880 1.00 94.50 132 CYS A C 1
ATOM 1025 O O . CYS A 1 132 ? 25.930 10.621 -47.730 1.00 94.50 132 CYS A O 1
ATOM 1027 N N . TRP A 1 133 ? 27.558 9.074 -47.608 1.00 94.50 133 TRP A N 1
ATOM 1028 C CA . TRP A 1 133 ? 28.604 10.013 -47.223 1.00 94.50 133 TRP A CA 1
ATOM 1029 C C . TRP A 1 133 ? 28.947 10.969 -48.368 1.00 94.50 133 TRP A C 1
ATOM 1031 O O . TRP A 1 133 ? 28.967 12.181 -48.162 1.00 94.50 133 TRP A O 1
ATOM 1041 N N . SER A 1 134 ? 29.173 10.444 -49.576 1.00 94.00 134 SER 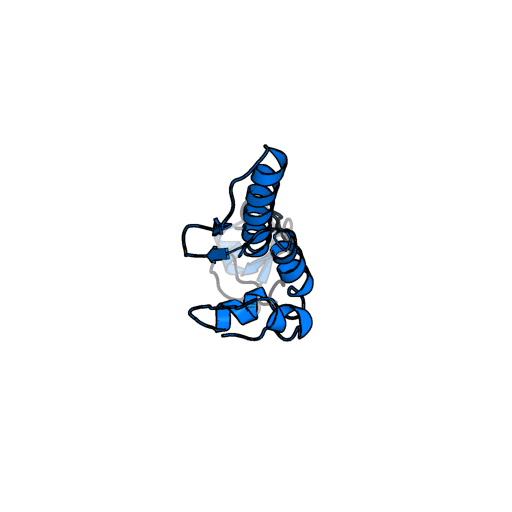A N 1
ATOM 1042 C CA . SER A 1 134 ? 29.446 11.254 -50.769 1.00 94.00 134 SER A CA 1
ATOM 1043 C C . SER A 1 134 ? 28.301 12.216 -51.088 1.00 94.00 134 SER A C 1
ATOM 1045 O O . SER A 1 134 ? 28.561 13.364 -51.433 1.00 94.00 134 SER A O 1
ATOM 1047 N N . TYR A 1 135 ? 27.051 11.774 -50.923 1.00 94.00 135 TYR A N 1
ATOM 1048 C CA . TYR A 1 135 ? 25.863 12.600 -51.138 1.00 94.00 135 TYR A CA 1
ATOM 1049 C C . TYR A 1 135 ? 25.733 13.728 -50.104 1.00 94.00 135 TYR A C 1
ATOM 1051 O O . TYR A 1 135 ? 25.513 14.880 -50.468 1.00 94.00 135 TYR A O 1
ATOM 1059 N N . MET A 1 136 ? 25.891 13.420 -48.811 1.00 94.69 136 MET A N 1
ATOM 1060 C CA . MET A 1 136 ? 25.746 14.418 -47.742 1.00 94.69 136 MET A CA 1
ATOM 1061 C C . MET A 1 136 ? 26.959 15.351 -47.621 1.00 94.69 136 MET A C 1
ATOM 1063 O O . MET A 1 136 ? 26.837 16.447 -47.071 1.00 94.69 136 MET A O 1
ATOM 1067 N N . GLY A 1 137 ? 28.144 14.906 -48.054 1.00 94.50 137 GLY A N 1
ATOM 1068 C CA . GLY A 1 137 ? 29.417 15.630 -47.945 1.00 94.50 137 GLY A CA 1
ATOM 1069 C C . GLY A 1 137 ? 29.951 15.796 -46.513 1.00 94.50 137 GLY A C 1
ATOM 1070 O O . GLY A 1 137 ? 31.012 16.386 -46.314 1.00 94.50 137 GLY A O 1
ATOM 1071 N N . ARG A 1 138 ? 29.221 15.306 -45.503 1.00 95.56 138 ARG A N 1
ATOM 1072 C CA . ARG A 1 138 ? 29.557 15.366 -44.072 1.00 95.56 138 ARG A CA 1
ATOM 1073 C C . ARG A 1 138 ? 28.755 14.336 -43.274 1.00 95.56 138 ARG A C 1
ATOM 1075 O O . ARG A 1 138 ? 27.770 13.788 -43.765 1.00 95.56 138 ARG A O 1
ATOM 1082 N N . CYS A 1 139 ? 29.137 14.137 -42.016 1.00 95.81 139 CYS A N 1
ATOM 1083 C CA . CYS A 1 139 ? 28.393 13.328 -41.053 1.00 95.81 139 CYS A CA 1
ATOM 1084 C C . CYS A 1 139 ? 26.963 13.864 -40.858 1.00 95.81 139 CYS A C 1
ATOM 1086 O O . CYS A 1 139 ? 26.779 15.066 -40.656 1.00 95.81 139 CYS A O 1
ATOM 1088 N N . SER A 1 140 ? 25.958 12.982 -40.884 1.00 93.56 140 SER A N 1
ATOM 1089 C CA . SER A 1 140 ? 24.552 13.358 -40.665 1.00 93.56 140 SER A CA 1
ATOM 1090 C C . SER A 1 140 ? 24.097 13.236 -39.207 1.00 93.56 140 SER A C 1
ATOM 1092 O O . SER A 1 140 ? 22.960 13.577 -38.887 1.00 93.56 140 SER A O 1
ATOM 1094 N N . THR A 1 141 ? 24.969 12.765 -38.309 1.00 92.50 141 THR A N 1
ATOM 1095 C CA . THR A 1 141 ? 24.677 12.673 -36.875 1.00 92.50 141 THR A CA 1
ATOM 1096 C C . THR A 1 141 ? 24.455 14.058 -36.283 1.00 92.50 141 THR A C 1
ATOM 1098 O O . THR A 1 141 ? 25.277 14.961 -36.463 1.00 92.50 141 THR A O 1
ATOM 1101 N N . TYR A 1 142 ? 23.370 14.206 -35.520 1.00 88.88 142 TYR A N 1
ATOM 1102 C CA . TYR A 1 142 ? 23.051 15.444 -34.819 1.00 88.88 142 TYR A CA 1
ATOM 1103 C C . TYR A 1 142 ? 24.250 15.956 -34.007 1.00 88.88 142 TYR A C 1
ATOM 1105 O O . TYR A 1 142 ? 24.942 15.187 -33.342 1.00 88.88 142 TYR A O 1
ATOM 1113 N N . ALA A 1 143 ? 24.502 17.264 -34.096 1.00 91.06 143 ALA A N 1
ATOM 1114 C CA . ALA A 1 143 ? 25.630 17.969 -33.481 1.00 91.06 143 ALA A CA 1
ATOM 1115 C C . ALA A 1 143 ? 27.049 17.548 -33.933 1.00 91.06 143 ALA A C 1
ATOM 1117 O O . ALA A 1 143 ? 28.022 18.190 -33.533 1.00 91.06 143 ALA A O 1
ATOM 1118 N N . CYS A 1 144 ? 27.209 16.553 -34.813 1.00 92.31 144 CYS A N 1
ATOM 1119 C CA . CYS A 1 144 ? 28.509 16.232 -35.397 1.00 92.31 144 CYS A CA 1
ATOM 1120 C C . CYS A 1 144 ? 28.808 17.141 -36.600 1.00 92.31 144 CYS A C 1
ATOM 1122 O O . CYS A 1 144 ? 27.976 17.317 -37.485 1.00 92.31 144 CYS A O 1
ATOM 1124 N N . ARG A 1 145 ? 30.024 17.697 -36.659 1.00 93.31 145 ARG A N 1
ATOM 1125 C CA . ARG A 1 145 ? 30.501 18.540 -37.776 1.00 93.31 145 ARG A CA 1
ATOM 1126 C C . ARG A 1 145 ? 31.598 17.873 -38.614 1.00 93.31 145 ARG A C 1
ATOM 1128 O O . ARG A 1 145 ? 32.297 18.555 -39.356 1.00 93.31 145 ARG A O 1
ATOM 1135 N N . GLY A 1 146 ? 31.780 16.559 -38.474 1.00 94.75 146 GLY A N 1
ATOM 1136 C CA . GLY A 1 146 ? 32.827 15.825 -39.182 1.00 94.75 146 GLY A CA 1
ATOM 1137 C C . GLY A 1 146 ? 32.602 15.827 -40.695 1.00 94.75 146 GLY A C 1
ATOM 1138 O O . GLY A 1 146 ? 31.532 15.443 -41.162 1.00 94.75 146 GLY A O 1
ATOM 1139 N N . SER A 1 147 ? 33.616 16.240 -41.453 1.00 95.81 147 SER A N 1
ATOM 1140 C CA . SER A 1 147 ? 33.632 16.251 -42.927 1.00 95.81 147 SER A CA 1
ATOM 1141 C C . SER A 1 147 ? 34.626 15.252 -43.528 1.00 95.81 147 SER A C 1
ATOM 1143 O O . SER A 1 147 ? 34.765 15.160 -44.745 1.00 95.81 147 SER A O 1
ATOM 1145 N N . ARG A 1 148 ? 35.303 14.471 -42.680 1.00 96.38 148 ARG A N 1
ATOM 1146 C CA . ARG A 1 148 ? 36.237 13.409 -43.068 1.00 96.38 148 ARG A CA 1
ATOM 1147 C C . ARG A 1 148 ? 35.764 12.054 -42.559 1.00 96.38 148 ARG A C 1
ATOM 1149 O O . ARG A 1 148 ? 35.091 11.966 -41.526 1.00 96.38 148 ARG A O 1
ATOM 1156 N N . TYR A 1 149 ? 36.134 11.010 -43.290 1.00 95.38 149 TYR A N 1
ATOM 1157 C CA . TYR A 1 149 ? 35.810 9.633 -42.955 1.00 95.38 149 TYR A CA 1
ATOM 1158 C C . TYR A 1 149 ? 37.053 8.750 -42.959 1.00 95.38 149 TYR A C 1
ATOM 1160 O O . TYR A 1 149 ? 38.067 9.074 -43.573 1.00 95.38 149 TYR A O 1
ATOM 1168 N N . VAL A 1 150 ? 36.924 7.604 -42.301 1.00 93.62 150 VAL A N 1
ATOM 1169 C CA . VAL A 1 150 ? 37.844 6.473 -42.394 1.00 93.62 150 VAL A CA 1
ATOM 1170 C C . VAL A 1 150 ? 37.074 5.253 -42.893 1.00 93.62 150 VAL A C 1
ATOM 1172 O O . VAL A 1 150 ? 35.914 5.066 -42.510 1.00 93.62 150 VAL A O 1
ATOM 1175 N N . ALA A 1 151 ? 37.689 4.477 -43.785 1.00 84.56 151 ALA A N 1
ATOM 1176 C CA . ALA A 1 151 ? 37.128 3.224 -44.290 1.00 84.56 151 ALA A CA 1
ATOM 1177 C C . ALA A 1 151 ? 37.265 2.105 -43.246 1.00 84.56 151 ALA A C 1
ATOM 1179 O O . ALA A 1 151 ? 38.307 2.070 -42.552 1.00 84.56 151 ALA A O 1
#

Sequence (151 aa):
DLEIGDPAFDKDYVIKATPSALARRVFSPDRRLEGIRIVRRLRSYVEPTFNLDSQSVTVMVRQVLRDETELMTLINAARDFAAFLLPPPAAIGIVLEEVRVSGAAACPVCGTSMSRGFVRCESCRTPHHHECWSYMGRCSTYACRGSRYVA

Foldseek 3Di:
DDDLPDVVDVVLDDDDDVVPVLVNVCCPPVNVVVLSVLQCLCVVFAPWDWDDDPPATDIDGPDDDDDPVSVVSRVVSRVSSVCSSDDDPPPPDPPPDDPPPDPFQAAPQPRHTPPDAWWAQPPPRRIHHPVSCVVVCADPDPPDGGNDTGD